Protein AF-A0A9P8F055-F1 (afdb_monomer_lite)

pLDDT: mean 83.91, std 15.54, range [43.25, 97.81]

Structure (mmCIF, N/CA/C/O backbone):
data_AF-A0A9P8F055-F1
#
_entry.id   AF-A0A9P8F055-F1
#
loop_
_atom_site.group_PDB
_atom_site.id
_atom_site.type_symbol
_atom_site.label_atom_id
_atom_site.label_alt_id
_atom_site.label_comp_id
_atom_site.label_asym_id
_atom_site.label_entity_id
_atom_site.label_seq_id
_atom_site.pdbx_PDB_ins_code
_atom_site.Cartn_x
_atom_site.Cartn_y
_atom_site.Cartn_z
_atom_site.occupancy
_atom_site.B_iso_or_equiv
_atom_site.auth_seq_id
_atom_site.auth_comp_id
_atom_site.auth_asym_id
_atom_site.auth_atom_id
_atom_site.pdbx_PDB_model_num
ATOM 1 N N . MET A 1 1 ? -1.618 -41.580 2.525 1.00 43.25 1 MET A N 1
ATOM 2 C CA . MET A 1 1 ? -0.740 -40.554 1.920 1.00 43.25 1 MET A CA 1
ATOM 3 C C . MET A 1 1 ? 0.612 -40.680 2.607 1.00 43.25 1 MET A C 1
ATOM 5 O O . MET A 1 1 ? 0.579 -40.888 3.813 1.00 43.25 1 MET A O 1
ATOM 9 N N . PRO A 1 2 ? 1.748 -40.678 1.891 1.00 43.56 2 PRO A N 1
ATOM 10 C CA . PRO A 1 2 ? 3.049 -40.946 2.503 1.00 43.56 2 PRO A CA 1
ATOM 11 C C . PRO A 1 2 ? 3.461 -39.803 3.443 1.00 43.56 2 PRO A C 1
ATOM 13 O O . PRO A 1 2 ? 3.225 -38.632 3.148 1.00 43.56 2 PRO A O 1
ATOM 16 N N . GLU A 1 3 ? 4.018 -40.176 4.591 1.00 48.22 3 GLU A N 1
ATOM 17 C CA . GLU A 1 3 ? 4.391 -39.308 5.710 1.00 48.22 3 GLU A CA 1
ATOM 18 C C . GLU A 1 3 ? 5.523 -38.353 5.297 1.00 48.22 3 GLU A C 1
ATOM 20 O O . GLU A 1 3 ? 6.584 -38.779 4.842 1.00 48.22 3 GLU A O 1
ATOM 25 N N . ALA A 1 4 ? 5.292 -37.042 5.409 1.00 52.75 4 ALA A N 1
ATOM 26 C CA . ALA A 1 4 ? 6.301 -36.036 5.097 1.00 52.75 4 ALA A CA 1
ATOM 27 C C . ALA A 1 4 ? 7.360 -36.008 6.210 1.00 52.75 4 ALA A C 1
ATOM 29 O O . ALA A 1 4 ? 7.094 -35.560 7.324 1.00 52.75 4 ALA A O 1
ATOM 30 N N . ILE A 1 5 ? 8.563 -36.493 5.906 1.00 49.88 5 ILE A N 1
ATOM 31 C CA . ILE A 1 5 ? 9.698 -36.511 6.833 1.00 49.88 5 ILE A CA 1
ATOM 32 C C . ILE A 1 5 ? 10.228 -35.079 6.980 1.00 49.88 5 ILE A C 1
ATOM 34 O O . ILE A 1 5 ? 10.592 -34.434 5.995 1.00 49.88 5 ILE A O 1
ATOM 38 N N . SER A 1 6 ? 10.281 -34.568 8.212 1.00 59.19 6 SER A N 1
ATOM 39 C CA . SER A 1 6 ? 10.934 -33.290 8.508 1.00 59.19 6 SER A CA 1
ATOM 40 C C . SER A 1 6 ? 12.433 -33.380 8.199 1.00 59.19 6 SER A C 1
ATOM 42 O O . SER A 1 6 ? 13.096 -34.334 8.599 1.00 59.19 6 SER A O 1
ATOM 44 N N . HIS A 1 7 ? 12.997 -32.348 7.564 1.00 59.81 7 HIS A N 1
ATOM 45 C CA . HIS A 1 7 ? 14.439 -32.163 7.309 1.00 59.81 7 HIS A CA 1
ATOM 46 C C . HIS A 1 7 ? 15.371 -32.309 8.533 1.00 59.81 7 HIS A C 1
ATOM 48 O O . HIS A 1 7 ? 16.585 -32.393 8.369 1.00 59.81 7 HIS A O 1
ATOM 54 N N . HIS A 1 8 ? 14.823 -32.375 9.749 1.00 62.56 8 HIS A N 1
ATOM 55 C CA . HIS A 1 8 ? 15.562 -32.631 10.987 1.00 62.56 8 HIS A CA 1
ATOM 56 C C . HIS A 1 8 ? 15.533 -34.096 11.451 1.00 62.56 8 HIS A C 1
ATOM 58 O O . HIS A 1 8 ? 15.930 -34.376 12.577 1.00 62.56 8 HIS A O 1
ATOM 64 N N . ASN A 1 9 ? 15.090 -35.033 10.602 1.00 55.50 9 ASN A N 1
ATOM 65 C CA . ASN A 1 9 ? 15.042 -36.470 10.902 1.00 55.50 9 ASN A CA 1
ATOM 66 C C . ASN A 1 9 ? 14.270 -36.795 12.200 1.00 55.50 9 ASN A C 1
ATOM 68 O O . ASN A 1 9 ? 14.626 -37.699 12.953 1.00 55.50 9 ASN A O 1
ATOM 72 N N . ILE A 1 10 ? 13.218 -36.018 12.470 1.00 64.50 10 ILE A N 1
ATOM 73 C CA . ILE A 1 10 ? 12.272 -36.239 13.564 1.00 64.50 10 ILE A CA 1
ATOM 74 C C . ILE A 1 10 ? 11.079 -36.989 12.972 1.00 64.50 10 ILE A C 1
ATOM 76 O O . ILE A 1 10 ? 10.446 -36.499 12.036 1.00 64.50 10 ILE A O 1
ATOM 80 N N . VAL A 1 11 ? 10.792 -38.176 13.511 1.00 64.69 11 VAL A N 1
ATOM 81 C CA . VAL A 1 11 ? 9.706 -39.078 13.072 1.00 64.69 11 VAL A CA 1
ATOM 82 C C . VAL A 1 11 ? 8.431 -38.859 13.899 1.00 64.69 11 VAL A C 1
ATOM 84 O O . VAL A 1 11 ? 7.625 -39.761 14.100 1.00 64.69 11 VAL A O 1
ATOM 87 N N . GLU A 1 12 ? 8.259 -37.652 14.428 1.00 66.06 12 GLU A N 1
ATOM 88 C CA . GLU A 1 12 ? 7.065 -37.267 15.173 1.00 66.06 12 GLU A CA 1
ATOM 89 C C . GLU A 1 12 ? 6.124 -36.481 14.265 1.00 66.06 12 GLU A C 1
ATOM 91 O O . GLU A 1 12 ? 6.550 -35.624 13.484 1.00 66.06 12 GLU A O 1
ATOM 96 N N . ASN A 1 13 ? 4.822 -36.743 14.395 1.00 57.00 13 ASN A N 1
ATOM 97 C CA . ASN A 1 13 ? 3.813 -35.857 13.836 1.00 57.00 13 ASN A CA 1
ATOM 98 C C . ASN A 1 13 ? 3.959 -34.504 14.528 1.00 57.00 13 ASN A C 1
ATOM 100 O O . ASN A 1 13 ? 3.571 -34.353 15.686 1.00 57.00 13 ASN A O 1
ATOM 104 N N . VAL A 1 14 ? 4.524 -33.524 13.822 1.00 57.78 14 VAL A N 1
ATOM 105 C CA . VAL A 1 14 ? 4.578 -32.143 14.295 1.00 57.78 14 VAL A CA 1
ATOM 106 C C . VAL A 1 14 ? 3.135 -31.683 14.471 1.00 57.78 14 VAL A C 1
ATOM 108 O O . VAL A 1 14 ? 2.450 -31.356 13.500 1.00 57.78 14 VAL A O 1
ATOM 111 N N . VAL A 1 15 ? 2.659 -31.677 15.717 1.00 58.91 15 VAL A N 1
ATOM 112 C CA . VAL A 1 15 ? 1.385 -31.065 16.093 1.00 58.91 15 VAL A CA 1
ATOM 113 C C . VAL A 1 15 ? 1.595 -29.559 15.986 1.00 58.91 15 VAL A C 1
ATOM 115 O O . VAL A 1 15 ? 1.884 -28.873 16.962 1.00 58.91 15 VAL A O 1
ATOM 118 N N . GLY A 1 16 ? 1.552 -29.046 14.757 1.00 55.94 16 GLY A N 1
ATOM 119 C CA . GLY A 1 16 ? 1.654 -27.622 14.502 1.00 55.94 16 GLY A CA 1
ATOM 120 C C . GLY A 1 16 ? 0.491 -26.937 15.202 1.00 55.94 16 GLY A C 1
ATOM 121 O O . GLY A 1 16 ? -0.669 -27.205 14.881 1.00 55.94 16 GLY A O 1
ATOM 122 N N . GLU A 1 17 ? 0.781 -26.067 16.169 1.00 59.81 17 GLU A N 1
ATOM 123 C CA . GLU A 1 17 ? -0.246 -25.216 16.751 1.00 59.81 17 GLU A CA 1
ATOM 124 C C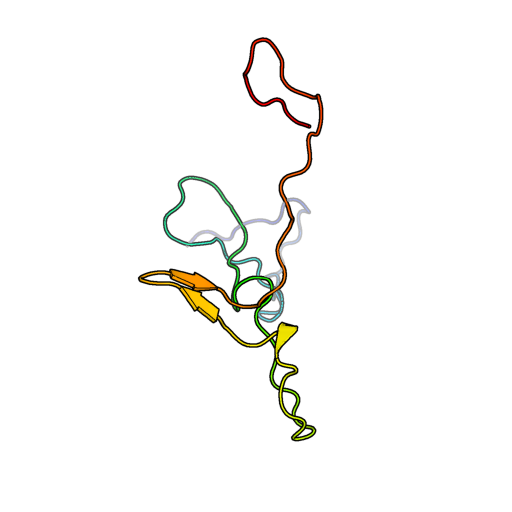 . GLU A 1 17 ? -0.960 -24.486 15.608 1.00 59.81 17 GLU A C 1
ATOM 126 O O . GLU A 1 17 ? -0.387 -23.631 14.928 1.00 59.81 17 GLU A O 1
ATOM 131 N N . SER A 1 18 ? -2.241 -24.803 15.395 1.00 62.66 18 SER A N 1
ATOM 132 C CA . SER A 1 18 ? -3.049 -24.221 14.310 1.00 62.66 18 SER A CA 1
ATOM 133 C C . SER A 1 18 ? -3.179 -22.693 14.411 1.00 62.66 18 SER A C 1
ATOM 135 O O . SER A 1 18 ? -3.697 -22.040 13.506 1.00 62.66 18 SER A O 1
ATOM 137 N N . ARG A 1 19 ? -2.709 -22.119 15.523 1.00 63.69 19 ARG A N 1
ATOM 138 C CA . ARG A 1 19 ? -2.754 -20.702 15.864 1.00 63.69 19 ARG A CA 1
ATOM 139 C C . ARG A 1 19 ? -1.763 -19.842 15.069 1.00 63.69 19 ARG A C 1
ATOM 141 O O . ARG A 1 19 ? -2.051 -18.666 14.874 1.00 63.69 19 ARG A O 1
ATOM 148 N N . HIS A 1 20 ? -0.657 -20.402 14.568 1.00 68.75 20 HIS A N 1
ATOM 149 C CA . HIS A 1 20 ? 0.409 -19.636 13.892 1.00 68.75 20 HIS A CA 1
ATOM 150 C C . HIS A 1 20 ? 0.690 -20.108 12.454 1.00 68.75 20 HIS A C 1
ATOM 152 O O . HIS A 1 20 ? 1.797 -19.961 11.939 1.00 68.75 20 HIS A O 1
ATOM 158 N N . VAL A 1 21 ? -0.315 -20.678 11.781 1.00 80.75 21 VAL A N 1
ATOM 159 C CA . VAL A 1 21 ? -0.165 -21.168 10.404 1.00 80.75 21 VAL A CA 1
ATOM 160 C C . VAL A 1 21 ? 0.003 -19.996 9.439 1.00 80.75 21 VAL A C 1
ATOM 162 O O . VAL A 1 21 ? -0.913 -19.194 9.241 1.00 80.75 21 VAL A O 1
ATOM 165 N N . ASN A 1 22 ? 1.158 -19.946 8.779 1.00 86.19 22 ASN A N 1
ATOM 166 C CA . ASN A 1 22 ? 1.431 -19.002 7.706 1.00 86.19 22 ASN A CA 1
ATOM 167 C C . ASN A 1 22 ? 0.718 -19.440 6.412 1.00 86.19 22 ASN A C 1
ATOM 169 O O . ASN A 1 22 ? 1.297 -20.098 5.547 1.00 86.19 22 ASN A O 1
ATOM 173 N N . ARG A 1 23 ? -0.582 -19.143 6.316 1.00 90.25 23 ARG A N 1
ATOM 174 C CA . ARG A 1 23 ? -1.408 -19.488 5.149 1.00 90.25 23 ARG A CA 1
ATOM 175 C C . ARG A 1 23 ? -1.012 -18.637 3.942 1.00 90.25 23 ARG A C 1
ATOM 177 O O . ARG A 1 23 ? -0.862 -17.430 4.078 1.00 90.25 23 ARG A O 1
ATOM 184 N N . ALA A 1 24 ? -0.905 -19.250 2.764 1.00 91.94 24 ALA A N 1
ATOM 185 C CA . ALA A 1 24 ? -0.667 -18.532 1.513 1.00 91.94 24 ALA A CA 1
ATOM 186 C C . ALA A 1 24 ? -1.891 -17.688 1.112 1.00 91.94 24 ALA A C 1
ATOM 188 O O . ALA A 1 24 ? -3.035 -18.119 1.286 1.00 91.94 24 ALA A O 1
ATOM 189 N N . ALA A 1 25 ? -1.661 -16.499 0.556 1.00 93.62 25 ALA A N 1
ATOM 190 C CA . ALA A 1 25 ? -2.713 -15.687 -0.032 1.00 93.62 25 ALA A CA 1
ATOM 191 C C . ALA A 1 25 ? -3.224 -16.350 -1.325 1.00 93.62 25 ALA A C 1
ATOM 193 O O . ALA A 1 25 ? -2.422 -16.808 -2.143 1.00 93.62 25 ALA A O 1
ATOM 194 N N . PRO A 1 26 ? -4.547 -16.416 -1.533 1.00 94.00 26 PRO A N 1
ATOM 195 C CA . PRO A 1 26 ? -5.117 -17.024 -2.728 1.00 94.00 26 PRO A CA 1
ATOM 196 C C . PRO A 1 26 ? -4.896 -16.145 -3.971 1.00 94.00 26 PRO A C 1
ATOM 198 O O . PRO A 1 26 ? -4.854 -14.920 -3.876 1.00 94.00 26 PRO A O 1
ATOM 201 N N . GLY A 1 27 ? -4.828 -16.769 -5.151 1.00 92.62 27 GLY A N 1
ATOM 202 C CA . GLY A 1 27 ? -4.886 -16.067 -6.443 1.00 92.62 27 GLY A CA 1
ATOM 203 C C . GLY A 1 27 ? -3.575 -15.461 -6.957 1.00 92.62 27 GLY A C 1
ATOM 204 O O . GLY A 1 27 ? -3.609 -14.731 -7.943 1.00 92.62 27 GLY A O 1
ATOM 205 N N . VAL A 1 28 ? -2.429 -15.762 -6.338 1.00 92.44 28 VAL A N 1
ATOM 206 C CA . VAL A 1 28 ? -1.097 -15.339 -6.808 1.00 92.44 28 VAL A CA 1
ATOM 207 C C . VAL A 1 28 ? -0.208 -16.550 -7.135 1.00 92.44 28 VAL A C 1
ATOM 209 O O . VAL A 1 28 ? -0.342 -17.585 -6.484 1.00 92.44 28 VAL A O 1
ATOM 212 N N . PRO A 1 29 ? 0.698 -16.459 -8.132 1.00 93.31 29 PRO A N 1
ATOM 213 C CA . PRO A 1 29 ? 1.488 -17.608 -8.591 1.00 93.31 29 PRO A CA 1
ATOM 214 C C . PRO A 1 29 ? 2.683 -17.956 -7.685 1.00 93.31 29 PRO A C 1
ATOM 216 O O . PRO A 1 29 ? 3.384 -18.929 -7.950 1.00 93.31 29 PRO A O 1
ATOM 219 N N . TYR A 1 30 ? 2.937 -17.177 -6.632 1.00 91.19 30 TYR A N 1
ATOM 220 C CA . TYR A 1 30 ? 4.020 -17.392 -5.670 1.00 91.19 30 TYR A CA 1
ATOM 221 C C . TYR A 1 30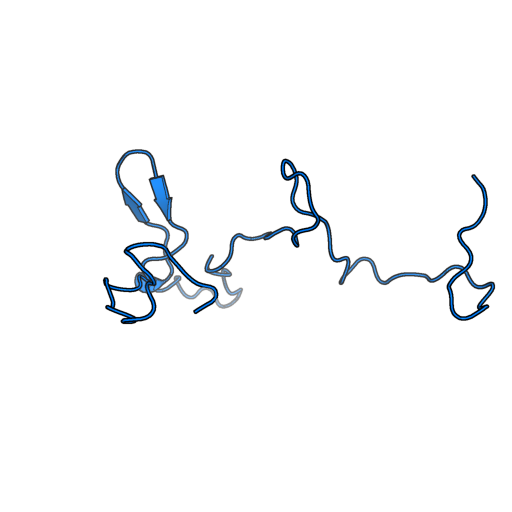 ? 3.522 -17.210 -4.234 1.00 91.19 30 TYR A C 1
ATOM 223 O O . TYR A 1 30 ? 2.487 -16.592 -3.990 1.00 91.19 30 TYR A O 1
ATOM 231 N N . PHE A 1 31 ? 4.267 -17.745 -3.265 1.00 91.75 31 PHE A N 1
ATOM 232 C CA . PHE A 1 31 ? 3.895 -17.646 -1.859 1.00 91.75 31 PHE A CA 1
ATOM 233 C C . PHE A 1 31 ? 3.981 -16.198 -1.350 1.00 91.75 31 PHE A C 1
ATOM 235 O O . PHE A 1 31 ? 5.039 -15.573 -1.380 1.00 91.75 31 PHE A O 1
ATOM 242 N N . THR A 1 32 ? 2.873 -15.699 -0.810 1.00 92.44 32 THR A N 1
ATOM 243 C CA . THR A 1 32 ? 2.807 -14.486 0.013 1.00 92.44 32 THR A CA 1
ATOM 244 C C . THR A 1 32 ? 1.843 -14.748 1.175 1.00 92.44 32 THR A C 1
ATOM 246 O O . THR A 1 32 ? 0.849 -15.449 0.966 1.00 92.44 32 THR A O 1
ATOM 249 N N . PRO A 1 33 ? 2.108 -14.271 2.402 1.00 92.62 33 PRO A N 1
ATOM 250 C CA . PRO A 1 33 ? 1.260 -14.557 3.557 1.00 92.62 33 PRO A CA 1
ATOM 251 C C . PRO A 1 33 ? -0.129 -13.917 3.429 1.00 92.62 33 PRO A C 1
ATOM 253 O O . PRO A 1 33 ? -0.261 -12.723 3.143 1.00 92.62 33 PRO A O 1
ATOM 256 N N . LEU A 1 34 ? -1.176 -14.695 3.710 1.00 92.12 34 LEU A N 1
ATOM 257 C CA . LEU A 1 34 ? -2.560 -14.232 3.756 1.00 92.12 34 LEU A CA 1
ATOM 258 C C . LEU A 1 34 ? -2.711 -13.102 4.782 1.00 92.12 34 LEU A C 1
ATOM 260 O O . LEU A 1 34 ? -2.468 -13.285 5.973 1.00 92.12 34 LEU A O 1
ATOM 264 N N . GLN A 1 35 ? -3.195 -11.950 4.322 1.00 89.94 35 GLN A N 1
ATOM 265 C CA . GLN A 1 35 ? -3.514 -10.809 5.177 1.00 89.94 35 GLN A CA 1
ATOM 266 C C . GLN A 1 35 ? -4.967 -10.914 5.653 1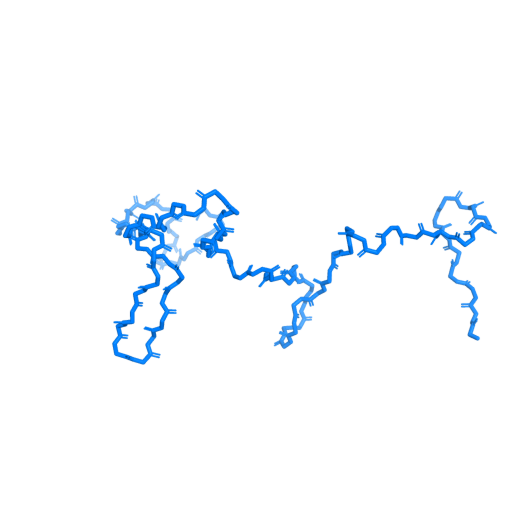.00 89.94 35 GLN A C 1
ATOM 268 O O . GLN A 1 35 ? -5.886 -10.424 4.996 1.00 89.94 35 GLN A O 1
ATOM 273 N N . SER A 1 36 ? -5.183 -11.596 6.781 1.00 87.56 36 SER A N 1
ATOM 274 C CA . SER A 1 36 ? -6.499 -11.704 7.421 1.00 87.56 36 SER A CA 1
ATOM 275 C C . SER A 1 36 ? -6.412 -11.336 8.908 1.00 87.56 36 SER A C 1
ATOM 277 O O . SER A 1 36 ? -5.934 -12.157 9.693 1.00 87.56 36 SER A O 1
ATOM 279 N N . PRO A 1 37 ? -6.912 -10.155 9.322 1.00 88.00 37 PRO A N 1
ATOM 280 C CA . PRO A 1 37 ? -7.534 -9.115 8.492 1.00 88.00 37 PRO A CA 1
ATOM 281 C C . PRO A 1 37 ? -6.520 -8.396 7.579 1.00 88.00 37 PRO A C 1
ATOM 283 O O . PRO A 1 37 ? -5.312 -8.556 7.765 1.00 88.00 37 PRO A O 1
ATOM 286 N N . PRO A 1 38 ? -6.983 -7.596 6.597 1.00 88.81 38 PRO A N 1
ATOM 287 C CA . PRO A 1 38 ? -6.093 -6.788 5.771 1.00 88.81 38 PRO A CA 1
ATOM 288 C C . PRO A 1 38 ? -5.183 -5.896 6.617 1.00 88.81 38 PRO A C 1
ATOM 290 O O . PRO A 1 38 ? -5.600 -5.367 7.652 1.00 88.81 38 PRO A O 1
ATOM 293 N N . ALA A 1 39 ? -3.953 -5.691 6.148 1.00 88.25 39 ALA A N 1
ATOM 294 C CA . ALA A 1 39 ? -2.996 -4.819 6.812 1.00 88.25 39 ALA A CA 1
ATOM 295 C C . ALA A 1 39 ? -3.597 -3.426 7.075 1.00 88.25 39 ALA A C 1
ATOM 297 O O . ALA A 1 39 ? -4.208 -2.805 6.202 1.00 88.25 39 ALA A O 1
ATOM 298 N N . GLY A 1 40 ? -3.431 -2.945 8.307 1.00 89.38 40 GLY A N 1
ATOM 299 C CA . GLY A 1 40 ? -3.929 -1.642 8.735 1.00 89.38 40 GLY A CA 1
ATOM 300 C C . GLY A 1 40 ? -5.433 -1.574 9.021 1.00 89.38 40 GLY A C 1
ATOM 301 O O . GLY A 1 40 ? -5.929 -0.474 9.263 1.00 89.38 40 GLY A O 1
ATOM 302 N N . ALA A 1 41 ? -6.162 -2.694 9.012 1.00 91.25 41 ALA A N 1
ATOM 303 C C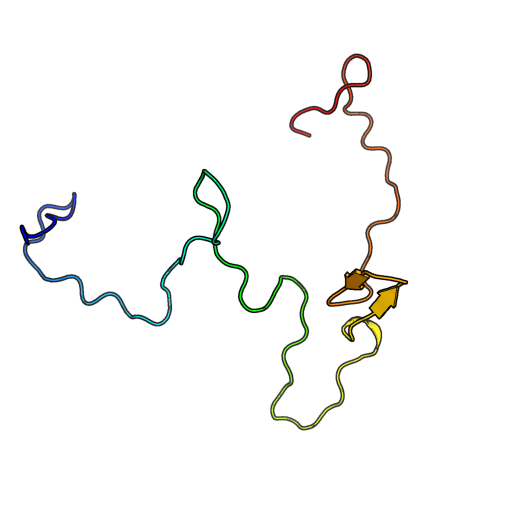A . ALA A 1 41 ? -7.513 -2.748 9.565 1.00 91.25 41 ALA A CA 1
ATOM 304 C C . ALA A 1 41 ? -7.477 -2.574 11.094 1.00 91.25 41 ALA A C 1
ATOM 306 O O . ALA A 1 41 ? -6.633 -3.153 11.780 1.00 91.25 41 ALA A O 1
ATOM 307 N N . ALA A 1 42 ? -8.401 -1.783 11.642 1.00 90.12 42 ALA A N 1
ATOM 308 C CA . ALA A 1 42 ? -8.527 -1.629 13.086 1.00 90.12 42 ALA A CA 1
ATOM 309 C C . ALA A 1 42 ? -9.078 -2.904 13.740 1.00 90.12 42 ALA A C 1
ATOM 311 O O . ALA A 1 42 ? -10.089 -3.448 13.293 1.00 90.12 42 ALA A O 1
ATOM 312 N N . PHE A 1 43 ? -8.474 -3.325 14.853 1.00 83.25 43 PHE A N 1
ATOM 313 C CA . PHE A 1 43 ? -9.071 -4.320 15.741 1.00 83.25 43 PHE A CA 1
ATOM 314 C C . PHE A 1 43 ? -10.007 -3.622 16.727 1.00 83.25 43 PHE A C 1
ATOM 316 O O . PHE A 1 43 ? -9.598 -2.701 17.439 1.00 83.25 43 PHE A O 1
ATOM 323 N N . VAL A 1 44 ? -11.268 -4.052 16.763 1.00 76.94 44 VAL A N 1
ATOM 324 C CA . VAL A 1 44 ? -12.232 -3.572 17.756 1.00 76.94 44 VAL A CA 1
ATOM 325 C C . VAL A 1 44 ? -11.808 -4.125 19.112 1.00 76.94 44 VAL A C 1
ATOM 327 O O . VAL A 1 44 ? -11.716 -5.337 19.292 1.00 76.94 44 VAL A O 1
ATOM 330 N N . ARG A 1 45 ? -11.491 -3.230 20.046 1.00 75.62 45 ARG A N 1
ATOM 331 C CA . ARG A 1 45 ? -11.129 -3.597 21.415 1.00 75.62 45 ARG A CA 1
ATOM 332 C C . ARG A 1 45 ? -12.401 -3.946 22.189 1.00 75.62 45 ARG A C 1
ATOM 334 O O . ARG A 1 45 ? -13.435 -3.312 22.003 1.00 75.62 45 ARG A O 1
ATOM 341 N N . GLU A 1 46 ? -12.304 -4.918 23.090 1.00 79.50 46 GLU A N 1
ATOM 342 C CA . GLU A 1 46 ? -13.412 -5.317 23.975 1.00 79.50 46 GLU A CA 1
ATOM 343 C C . GLU A 1 46 ? -13.781 -4.225 24.998 1.00 79.50 46 GLU A C 1
ATOM 345 O O . GLU A 1 46 ? -14.843 -4.273 25.607 1.00 79.50 46 GLU A O 1
ATOM 350 N N . ASP A 1 47 ? -12.932 -3.203 25.153 1.00 81.88 47 ASP A N 1
ATOM 351 C CA . ASP A 1 47 ? -13.091 -2.090 26.097 1.00 81.88 47 ASP A CA 1
ATOM 352 C C . ASP A 1 47 ? -14.181 -1.067 25.711 1.00 81.88 47 ASP A C 1
ATOM 354 O O . ASP A 1 47 ? -14.336 -0.046 26.384 1.00 81.88 47 ASP A O 1
ATOM 358 N N . GLY A 1 48 ? -14.933 -1.318 24.633 1.00 76.31 48 GLY A N 1
ATOM 359 C CA . GLY A 1 48 ? -16.071 -0.501 24.201 1.00 76.31 48 GLY A CA 1
ATOM 360 C C . GLY A 1 48 ? -15.695 0.879 23.653 1.00 76.31 48 GLY A C 1
ATOM 361 O O . GLY A 1 48 ? -16.581 1.673 23.325 1.00 76.31 48 GLY A O 1
ATOM 362 N N . LYS A 1 49 ? -14.401 1.195 23.525 1.00 83.19 49 LYS A N 1
ATOM 363 C CA . LYS A 1 49 ? -13.963 2.477 22.969 1.00 83.19 49 LYS A CA 1
ATOM 364 C C . LYS A 1 49 ? -14.147 2.481 21.456 1.00 83.19 49 LYS A C 1
ATOM 366 O O . LYS A 1 49 ? -13.723 1.568 20.750 1.00 83.19 49 LYS A O 1
ATOM 371 N N . SER A 1 50 ? -14.741 3.553 20.937 1.00 88.19 50 SER A N 1
ATOM 372 C CA . SER A 1 50 ? -14.892 3.733 19.494 1.00 88.19 50 SER A CA 1
ATOM 373 C C . SER A 1 50 ? -13.527 3.810 18.807 1.00 88.19 50 SER A C 1
ATOM 375 O O . SER A 1 50 ? -12.643 4.541 19.262 1.00 88.19 50 SER A O 1
ATOM 377 N N . VAL A 1 51 ? -13.379 3.130 17.669 1.00 90.31 51 VAL A N 1
ATOM 378 C CA . VAL A 1 51 ? -12.172 3.206 16.836 1.00 90.31 51 VAL A CA 1
ATOM 379 C C . VAL A 1 51 ? -11.930 4.661 16.402 1.00 90.31 51 VAL A C 1
ATOM 381 O O . VAL A 1 51 ? -12.837 5.264 15.817 1.00 90.31 51 VAL A O 1
ATOM 384 N N . PRO A 1 52 ? -10.733 5.241 16.633 1.00 92.25 52 PRO A N 1
ATOM 385 C CA . PRO A 1 52 ? -10.425 6.592 16.177 1.00 92.25 52 PRO A CA 1
ATOM 386 C C . PRO A 1 52 ? -10.595 6.729 14.664 1.00 92.25 52 PRO A C 1
ATOM 388 O O . PRO A 1 52 ? -10.229 5.831 13.908 1.00 92.25 52 PRO A O 1
ATOM 391 N N . LYS A 1 53 ? -11.083 7.887 14.204 1.00 94.81 53 LYS A N 1
ATOM 392 C CA . LYS A 1 53 ? -11.381 8.152 12.783 1.00 94.81 53 LYS A CA 1
ATOM 393 C C . LYS A 1 53 ? -10.226 7.811 11.833 1.00 94.81 53 LYS A C 1
ATOM 395 O O . LYS A 1 53 ? -10.478 7.346 10.727 1.00 94.81 53 LYS A O 1
ATOM 400 N N . LEU A 1 54 ? -8.980 8.015 12.270 1.00 95.44 54 LEU A N 1
ATOM 401 C CA . LEU A 1 54 ? -7.766 7.693 11.510 1.00 95.44 54 LEU A CA 1
ATOM 402 C C . LEU A 1 54 ? -7.705 6.218 11.070 1.00 95.44 54 LEU A C 1
ATOM 404 O O . LEU A 1 54 ? -7.237 5.928 9.973 1.00 95.44 54 LEU A O 1
ATOM 408 N N . PHE A 1 55 ? -8.219 5.304 11.894 1.00 93.75 55 PHE A N 1
ATOM 409 C CA . PHE A 1 55 ? -8.214 3.860 11.643 1.00 93.75 55 PHE A CA 1
ATOM 410 C C . PHE A 1 55 ? -9.559 3.329 11.132 1.00 93.75 55 PHE A C 1
ATOM 412 O O . PHE A 1 55 ? -9.715 2.128 10.940 1.00 93.75 55 PHE A O 1
ATOM 419 N N . GLN A 1 56 ? -10.548 4.201 10.925 1.00 93.38 56 GLN A N 1
ATOM 420 C CA . GLN A 1 56 ? -11.818 3.807 10.324 1.00 93.38 56 GLN A CA 1
ATOM 421 C C . GLN A 1 56 ? -11.685 3.729 8.798 1.00 93.38 56 GLN A C 1
ATOM 423 O O . GLN A 1 56 ? -11.037 4.607 8.211 1.00 93.38 56 GLN A O 1
ATOM 428 N N . PRO A 1 57 ? -12.371 2.778 8.139 1.00 95.06 57 PRO A N 1
ATOM 429 C CA . PRO A 1 57 ? -12.366 2.682 6.689 1.00 95.06 57 PRO A CA 1
ATOM 430 C C . PRO A 1 57 ? -12.786 3.977 5.984 1.00 95.06 57 PRO A C 1
ATOM 432 O O . PRO A 1 57 ? -13.594 4.770 6.488 1.00 95.06 57 PRO A O 1
ATOM 435 N N . LEU A 1 58 ? -12.246 4.184 4.785 1.00 96.69 58 LEU A N 1
ATOM 436 C CA . LEU A 1 58 ? -12.588 5.302 3.911 1.00 96.69 58 LEU A CA 1
ATOM 437 C C . LEU A 1 58 ? -12.965 4.774 2.525 1.00 96.69 58 LEU A C 1
ATOM 439 O O . LEU A 1 58 ? -12.143 4.178 1.834 1.00 96.69 58 LEU A O 1
ATOM 443 N N . LYS A 1 59 ? -14.211 5.024 2.111 1.00 97.81 59 LYS A N 1
ATOM 444 C CA . LYS A 1 59 ? -14.691 4.716 0.762 1.00 97.81 59 LYS A CA 1
ATOM 445 C C . LYS A 1 59 ? -14.470 5.914 -0.159 1.00 97.81 59 LYS A C 1
ATOM 447 O O . LYS A 1 59 ? -15.016 6.988 0.086 1.00 97.81 59 LYS A O 1
ATOM 452 N N . LEU A 1 60 ? -13.700 5.715 -1.224 1.00 97.50 60 LEU A N 1
ATOM 453 C CA . LEU A 1 60 ? -13.452 6.681 -2.292 1.00 97.50 60 LEU A CA 1
ATOM 454 C C . LEU A 1 60 ? -13.879 6.057 -3.622 1.00 97.50 60 LEU A C 1
ATOM 456 O O . LEU A 1 60 ? -13.192 5.196 -4.170 1.00 97.50 60 LEU A O 1
ATOM 460 N N . ARG A 1 61 ? -15.023 6.499 -4.158 1.00 96.69 61 ARG A N 1
ATOM 461 C CA . ARG A 1 61 ? -15.631 5.916 -5.368 1.00 96.69 61 ARG A CA 1
ATOM 462 C C . ARG A 1 61 ? -15.819 4.394 -5.200 1.00 96.69 61 ARG A C 1
ATOM 464 O O . ARG A 1 61 ? -16.537 3.973 -4.293 1.00 96.69 61 ARG A O 1
ATOM 471 N N . GLY A 1 62 ? -15.190 3.585 -6.057 1.00 97.62 62 GLY A N 1
ATOM 472 C CA . GLY A 1 62 ? -15.240 2.120 -6.024 1.00 97.62 62 GLY A CA 1
ATOM 473 C C . GLY A 1 62 ? -14.225 1.450 -5.090 1.00 97.62 62 GLY A C 1
ATOM 474 O O . GLY A 1 62 ? -14.237 0.229 -4.992 1.00 97.62 62 GLY A O 1
ATOM 475 N N . LEU A 1 63 ? -13.358 2.210 -4.411 1.00 95.88 63 LEU A N 1
ATOM 476 C CA . LEU A 1 63 ? -12.307 1.676 -3.541 1.00 95.88 63 LEU A CA 1
ATOM 477 C C . LEU A 1 63 ? -12.636 1.924 -2.065 1.00 95.88 63 LEU A C 1
ATOM 479 O O . LEU A 1 63 ? -12.955 3.048 -1.677 1.00 95.88 63 LEU A O 1
ATOM 483 N N . THR A 1 64 ? -12.503 0.892 -1.234 1.00 95.69 64 THR A N 1
ATOM 484 C CA . THR A 1 64 ? -12.584 1.004 0.229 1.00 95.69 64 THR A CA 1
ATOM 485 C C . THR A 1 64 ? -11.212 0.732 0.825 1.00 95.69 64 THR A C 1
ATOM 487 O O . THR A 1 64 ? -10.661 -0.351 0.648 1.00 95.69 64 THR A O 1
ATOM 490 N N . LEU A 1 65 ? -10.674 1.712 1.542 1.00 95.62 65 LEU A N 1
ATOM 491 C CA . LEU A 1 65 ? -9.382 1.629 2.216 1.00 95.62 65 LEU A CA 1
ATOM 492 C C . LEU A 1 65 ? -9.587 1.267 3.692 1.00 95.62 65 LEU A C 1
ATOM 494 O O . LEU A 1 65 ? -10.524 1.792 4.299 1.00 95.62 65 LEU A O 1
ATOM 498 N N . PRO A 1 66 ? -8.737 0.409 4.285 1.00 95.50 66 PRO A N 1
ATOM 499 C CA . PRO A 1 66 ? -8.931 -0.085 5.651 1.00 95.50 66 PRO A CA 1
ATOM 500 C C . PRO A 1 66 ? -8.691 0.982 6.731 1.00 95.50 66 PRO A C 1
ATOM 502 O O . PRO A 1 66 ? -9.225 0.861 7.829 1.00 95.50 66 PRO A O 1
ATOM 505 N N . ASN A 1 67 ? -7.931 2.035 6.419 1.00 96.12 67 ASN A N 1
ATOM 506 C CA . ASN A 1 67 ? -7.647 3.174 7.293 1.00 96.12 67 ASN A CA 1
ATOM 507 C C . ASN A 1 67 ? -7.410 4.452 6.462 1.00 96.12 67 ASN A C 1
ATOM 509 O O . ASN A 1 67 ? -7.565 4.454 5.238 1.00 96.12 67 ASN A O 1
ATOM 513 N N . ARG A 1 68 ? -7.061 5.551 7.138 1.00 96.94 68 ARG A N 1
ATOM 514 C CA . ARG A 1 68 ? -6.815 6.876 6.542 1.00 96.94 68 ARG A CA 1
ATOM 515 C C . ARG A 1 68 ? -5.346 7.299 6.631 1.00 96.94 68 ARG A C 1
ATOM 517 O O . ARG A 1 68 ? -5.062 8.495 6.636 1.00 96.94 68 ARG A O 1
ATOM 524 N N . ILE A 1 69 ? -4.434 6.337 6.753 1.00 96.00 69 ILE A N 1
ATOM 525 C CA . ILE A 1 69 ? -2.991 6.564 6.786 1.00 96.00 69 ILE A CA 1
ATOM 526 C C . ILE A 1 69 ? -2.474 6.396 5.363 1.00 96.00 69 ILE A C 1
ATOM 528 O O . ILE A 1 69 ? -2.615 5.338 4.754 1.00 96.00 69 ILE A O 1
ATOM 532 N N . PHE A 1 70 ? -1.872 7.455 4.840 1.00 95.44 70 PHE A N 1
ATOM 533 C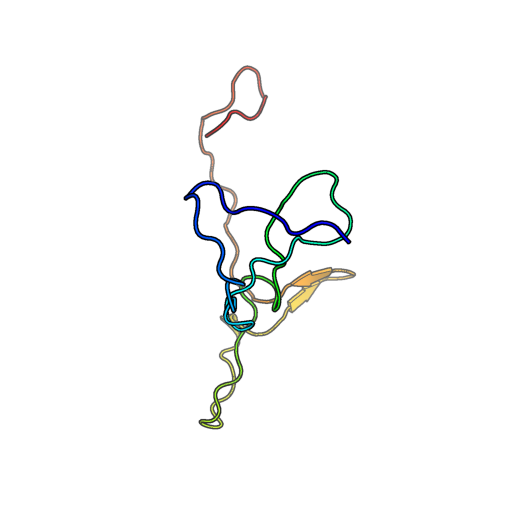 CA . PHE A 1 70 ? -1.335 7.492 3.489 1.00 95.44 70 PHE A CA 1
ATOM 534 C C . PHE A 1 70 ? 0.104 7.969 3.527 1.00 95.44 70 PHE A C 1
ATOM 536 O O . PHE A 1 70 ? 0.464 8.803 4.359 1.00 95.44 70 PHE A O 1
ATOM 543 N N . LEU A 1 71 ? 0.900 7.471 2.588 1.00 95.69 71 LEU A N 1
ATOM 544 C CA . LEU A 1 71 ? 2.187 8.061 2.279 1.00 95.69 71 LEU A CA 1
ATOM 545 C C . LEU A 1 71 ? 1.966 9.104 1.184 1.00 95.69 71 LEU A C 1
ATOM 547 O O . LEU A 1 71 ? 1.480 8.775 0.101 1.00 95.69 71 LEU A O 1
ATOM 551 N N . SER A 1 72 ? 2.290 10.362 1.473 1.00 97.31 72 SER A N 1
ATOM 552 C CA . SER A 1 72 ? 2.368 11.389 0.433 1.00 97.31 72 SER A CA 1
ATOM 553 C C . SER A 1 72 ? 3.413 10.992 -0.620 1.00 97.31 72 SER A C 1
ATOM 555 O O . SER A 1 72 ? 4.323 10.226 -0.305 1.00 97.31 72 SER A O 1
ATOM 557 N N . PRO A 1 73 ? 3.339 11.507 -1.857 1.00 96.06 73 PRO A N 1
ATOM 558 C CA . PRO A 1 73 ? 4.400 11.299 -2.837 1.00 96.06 73 PRO A CA 1
ATOM 559 C C . PRO A 1 73 ? 5.744 11.804 -2.294 1.00 96.06 73 PRO A C 1
ATOM 561 O O . PRO A 1 73 ? 5.870 12.979 -1.948 1.00 96.06 73 PRO A O 1
ATOM 564 N N . LEU A 1 74 ? 6.733 10.913 -2.208 1.00 95.69 74 LEU A N 1
ATOM 565 C CA . LEU A 1 74 ? 8.097 11.213 -1.773 1.00 95.69 74 LEU A CA 1
ATOM 566 C C . LEU A 1 74 ? 9.062 10.816 -2.892 1.00 95.69 74 LEU A C 1
ATOM 568 O O . LEU A 1 74 ? 9.055 9.672 -3.345 1.00 95.69 74 LEU A O 1
ATOM 572 N N . CYS A 1 75 ? 9.884 11.759 -3.352 1.00 93.69 75 CYS A N 1
ATOM 573 C CA . CYS A 1 75 ? 10.944 11.453 -4.305 1.00 93.69 75 CYS A CA 1
ATOM 574 C C . CYS A 1 75 ? 12.057 10.677 -3.599 1.00 93.69 75 CYS A C 1
ATOM 576 O O . CYS A 1 75 ? 12.749 11.226 -2.746 1.00 93.69 75 CYS A O 1
ATOM 578 N N . GLN A 1 76 ? 12.249 9.423 -4.007 1.00 95.38 76 GLN A N 1
ATOM 579 C CA . GLN A 1 76 ? 13.315 8.563 -3.488 1.00 95.38 76 GLN A CA 1
ATOM 580 C C . GLN A 1 76 ? 14.640 8.707 -4.257 1.00 95.38 76 GLN A C 1
ATOM 582 O O . GLN A 1 76 ? 15.651 8.175 -3.815 1.00 95.38 76 GLN A O 1
ATOM 587 N N . TYR A 1 77 ? 14.637 9.420 -5.395 1.00 94.75 77 TYR A N 1
ATOM 588 C CA . TYR A 1 77 ? 15.795 9.649 -6.280 1.00 94.75 77 TYR A CA 1
ATOM 589 C C . TYR A 1 77 ? 16.585 8.381 -6.650 1.00 94.75 77 TYR A C 1
ATOM 591 O O . TYR A 1 77 ? 17.791 8.430 -6.859 1.00 94.75 77 TYR A O 1
ATOM 599 N N . SER A 1 78 ? 15.900 7.243 -6.740 1.00 96.31 78 SER A N 1
ATOM 600 C CA . SER A 1 78 ? 16.510 5.921 -6.902 1.00 96.31 78 SER A CA 1
ATOM 601 C C . SER A 1 78 ? 16.238 5.272 -8.257 1.00 96.31 78 SER A C 1
ATOM 603 O O . SER A 1 78 ? 16.443 4.071 -8.413 1.00 96.31 78 SER A O 1
ATOM 605 N N . ALA A 1 79 ? 15.727 6.038 -9.220 1.00 97.12 79 ALA A N 1
ATOM 606 C CA . ALA A 1 79 ? 15.417 5.530 -10.548 1.00 97.12 79 ALA A CA 1
ATOM 607 C C . ALA A 1 79 ? 16.665 5.494 -11.440 1.00 97.12 79 ALA A C 1
ATOM 609 O O . ALA A 1 79 ? 17.465 6.428 -11.429 1.00 97.12 79 ALA A O 1
ATOM 610 N N . GLU A 1 80 ? 16.770 4.455 -12.264 1.00 97.31 80 GLU A N 1
ATOM 611 C CA . GLU A 1 80 ? 17.777 4.323 -13.324 1.00 97.31 80 GLU A CA 1
ATOM 612 C C . GLU A 1 80 ? 17.054 4.431 -14.674 1.00 97.31 80 GLU A C 1
ATOM 614 O O . GLU A 1 80 ? 16.124 3.674 -14.939 1.00 97.31 80 GLU A O 1
ATOM 619 N N . ASP A 1 81 ? 17.396 5.431 -15.494 1.00 96.06 81 ASP A N 1
ATOM 620 C CA . ASP A 1 81 ? 16.738 5.710 -16.786 1.00 96.06 81 ASP A CA 1
ATOM 621 C C . ASP A 1 81 ? 15.195 5.744 -16.719 1.00 96.06 81 ASP A C 1
ATOM 623 O O . ASP A 1 81 ? 14.495 5.242 -17.597 1.00 96.06 81 ASP A O 1
ATOM 627 N N . GLY A 1 82 ? 14.640 6.302 -15.635 1.00 94.94 82 GLY A N 1
ATOM 628 C CA . GLY A 1 82 ? 13.189 6.384 -15.408 1.00 94.94 82 GLY A CA 1
ATOM 629 C C . GLY A 1 82 ? 12.529 5.081 -14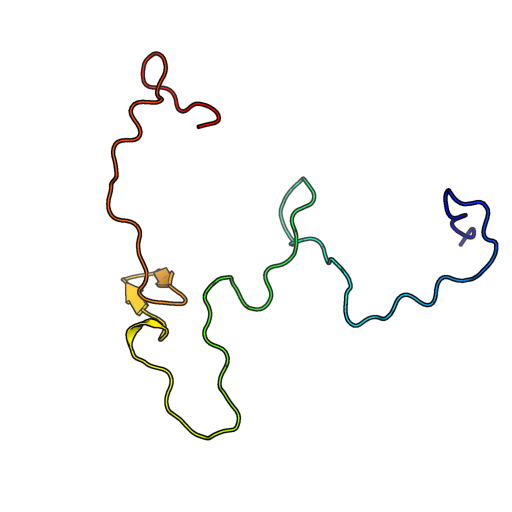.938 1.00 94.94 82 GLY A C 1
ATOM 630 O O . GLY A 1 82 ? 11.313 5.056 -14.744 1.00 94.94 82 GLY A O 1
ATOM 631 N N . HIS A 1 83 ? 13.305 4.021 -14.714 1.00 96.06 83 HIS A N 1
ATOM 632 C CA . HIS A 1 83 ? 12.822 2.739 -14.217 1.00 96.06 83 HIS A CA 1
ATOM 633 C C . HIS A 1 83 ? 12.997 2.639 -12.703 1.00 96.06 83 HIS A C 1
ATOM 635 O O . HIS A 1 83 ? 13.971 3.130 -12.129 1.00 96.06 83 HIS A O 1
ATOM 641 N N . TYR A 1 84 ? 12.030 1.994 -12.049 1.00 94.81 84 TYR A N 1
ATOM 642 C CA . TYR A 1 84 ? 12.129 1.688 -10.628 1.00 94.81 84 TYR A CA 1
ATOM 643 C C . TYR A 1 84 ? 13.271 0.697 -10.382 1.00 94.81 84 TYR A C 1
ATOM 645 O O . TYR A 1 84 ? 13.550 -0.175 -11.205 1.00 94.81 84 TYR A O 1
ATOM 653 N N . THR A 1 85 ? 13.909 0.817 -9.224 1.00 95.12 85 THR A N 1
ATOM 654 C CA . THR A 1 85 ? 14.957 -0.102 -8.775 1.00 95.12 85 THR A CA 1
ATOM 655 C C . THR A 1 85 ? 14.487 -0.853 -7.530 1.00 95.12 85 THR A C 1
ATOM 657 O O . THR A 1 85 ? 13.336 -0.746 -7.113 1.00 95.12 85 THR A O 1
ATOM 660 N N . LYS A 1 86 ? 15.373 -1.646 -6.923 1.00 92.50 86 LYS A N 1
ATOM 661 C CA . LYS A 1 86 ? 15.116 -2.356 -5.657 1.00 92.50 86 LYS A CA 1
ATOM 662 C C . LYS A 1 86 ? 15.118 -1.448 -4.406 1.00 92.50 86 LYS A C 1
ATOM 664 O O . LYS A 1 86 ? 15.170 -1.982 -3.300 1.00 92.50 86 LYS A O 1
ATOM 669 N N . TRP A 1 87 ? 15.147 -0.126 -4.585 1.00 75.31 87 TRP A N 1
ATOM 670 C CA . TRP A 1 87 ? 15.125 0.890 -3.526 1.00 75.31 87 TRP A CA 1
ATOM 671 C C . TRP A 1 87 ? 13.704 1.293 -3.133 1.00 75.31 87 TRP A C 1
ATOM 673 O O . TRP A 1 87 ? 12.882 1.499 -4.054 1.00 75.31 87 TRP A O 1
#

Foldseek 3Di:
DDDDQPPVRDPDDPPPPPPDDQDADPDDPDGDGDPVVPPLADDDDPPPDDDPQQQPWDDDPPDIDRGNDDDDDDDPVQDDPNHDDPD

Organism: Aureobasidium melanogenum (NCBI:txid46634)

Secondary structure (DSSP, 8-state):
------TT---S-----GGG--PBPTT-SS--B--SSPTTPPPPPTT-PPPPGGGS-EEETTEEESSS--PPP------BTTB----

Radius of gyration: 20.98 Å; chains: 1; bounding box: 34×52×43 Å

Sequence (87 aa):
MPEAISHHNIVENVVGESRHVNRAAPGVPYFTPLQSPPAGAAFVREDGKSVPKLFQPLKLRGLTLPNRIFLSPLCQYSAEDGHYTKW

InterPro domains:
  IPR013785 Aldolase-type TIM barrel [G3DSA:3.20.20.70] (41-87)
  IPR044152 NADPH dehydrogenase YqjM-like [PTHR43303] (28-87)